Protein AF-A0A9E4SS81-F1 (afdb_monomer_lite)

Foldseek 3Di:
DCPPVVLVVCLVPDDDDVSNVVSCVVCVVCVVVCCCVVPVPCVLVVVLVVVPVPDDLADQEEDACCDVVSNVVNSVVVNRDRYHDDPQVVVVQKDWPDKDDWDDPCCPPCVVDIDIDTDIDGD

Structure (mmCIF, N/CA/C/O backbone):
data_AF-A0A9E4SS81-F1
#
_entry.id   AF-A0A9E4SS81-F1
#
loop_
_atom_site.group_PDB
_atom_site.id
_atom_site.type_symbol
_atom_site.label_atom_id
_atom_site.label_alt_id
_atom_site.label_comp_id
_atom_site.label_asym_id
_atom_site.label_entity_id
_atom_site.label_seq_id
_atom_site.pdbx_PDB_ins_code
_atom_site.Cartn_x
_atom_site.Cartn_y
_atom_site.Cartn_z
_atom_site.occupancy
_atom_site.B_iso_or_equiv
_atom_site.auth_seq_id
_atom_site.auth_comp_id
_atom_site.auth_asym_id
_atom_site.auth_atom_id
_atom_site.pdbx_PDB_model_num
ATOM 1 N N . MET A 1 1 ? 0.594 0.378 -32.347 1.00 44.12 1 MET A N 1
ATOM 2 C CA . MET A 1 1 ? 1.983 0.062 -31.959 1.00 44.12 1 MET A CA 1
ATOM 3 C C . MET A 1 1 ? 2.751 1.386 -31.887 1.00 44.12 1 MET A C 1
ATOM 5 O O . MET A 1 1 ? 2.903 1.970 -32.945 1.00 44.12 1 MET A O 1
ATOM 9 N N . GLN A 1 2 ? 3.210 1.997 -30.791 1.00 53.44 2 GLN A N 1
ATOM 10 C CA . GLN A 1 2 ? 3.062 1.881 -29.330 1.00 53.44 2 GLN A CA 1
ATOM 11 C C . GLN A 1 2 ? 3.666 3.192 -28.774 1.00 53.44 2 GLN A C 1
ATOM 13 O O . GLN A 1 2 ? 4.888 3.333 -28.775 1.00 53.44 2 GLN A O 1
ATOM 18 N N . GLU A 1 3 ? 2.856 4.180 -28.391 1.00 54.66 3 GLU A N 1
ATOM 19 C CA . GLU A 1 3 ? 3.381 5.392 -27.727 1.00 54.66 3 GLU A CA 1
ATOM 20 C C . GLU A 1 3 ? 3.932 5.029 -26.339 1.00 54.66 3 GLU A C 1
ATOM 22 O O . GLU A 1 3 ? 5.010 5.485 -25.961 1.00 54.66 3 GLU A O 1
ATOM 27 N N . SER A 1 4 ? 3.265 4.097 -25.648 1.00 53.34 4 SER A N 1
ATOM 28 C CA . SER A 1 4 ? 3.724 3.502 -24.392 1.00 53.34 4 SER A CA 1
ATOM 29 C C . SER A 1 4 ? 5.093 2.824 -24.530 1.00 53.34 4 SER A C 1
ATOM 31 O O . SER A 1 4 ? 6.011 3.132 -23.774 1.00 53.34 4 SER A O 1
ATOM 33 N N . HIS A 1 5 ? 5.314 1.979 -25.548 1.00 57.50 5 HIS A N 1
ATOM 34 C CA . HIS A 1 5 ? 6.629 1.332 -25.709 1.00 57.50 5 HIS A CA 1
ATOM 35 C C . HIS A 1 5 ? 7.743 2.287 -26.133 1.00 57.50 5 HIS A C 1
ATOM 37 O O . HIS A 1 5 ? 8.890 2.058 -25.753 1.00 57.50 5 HIS A O 1
ATOM 43 N N . ARG A 1 6 ? 7.442 3.355 -26.887 1.00 61.28 6 ARG A N 1
ATOM 44 C CA . ARG A 1 6 ? 8.447 4.399 -27.143 1.00 61.28 6 ARG A CA 1
ATOM 45 C C . ARG A 1 6 ? 8.850 5.107 -25.857 1.00 61.28 6 ARG A C 1
ATOM 47 O O . ARG A 1 6 ? 10.034 5.369 -25.685 1.00 61.28 6 ARG A O 1
ATOM 54 N N . ARG A 1 7 ? 7.900 5.373 -24.955 1.00 63.31 7 ARG A N 1
ATOM 55 C CA . ARG A 1 7 ? 8.180 5.981 -23.646 1.00 63.31 7 ARG A CA 1
ATOM 56 C C . ARG A 1 7 ? 9.060 5.084 -22.780 1.00 63.31 7 ARG A C 1
ATOM 58 O O . ARG A 1 7 ? 10.081 5.553 -22.293 1.00 63.31 7 ARG A O 1
ATOM 65 N N . PHE A 1 8 ? 8.743 3.792 -22.672 1.00 62.19 8 PHE A N 1
ATOM 66 C CA . PHE A 1 8 ? 9.594 2.854 -21.930 1.00 62.19 8 PHE A CA 1
ATOM 67 C C . PHE A 1 8 ? 11.004 2.762 -22.522 1.00 62.19 8 PHE A C 1
ATOM 69 O O . PHE A 1 8 ? 11.981 2.867 -21.787 1.00 62.19 8 PHE A O 1
ATOM 76 N N . GLN A 1 9 ? 11.128 2.634 -23.847 1.00 65.44 9 GLN A N 1
ATOM 77 C CA . GLN A 1 9 ? 12.436 2.606 -24.506 1.00 65.44 9 GLN A CA 1
ATOM 78 C C . GLN A 1 9 ? 13.232 3.900 -24.260 1.00 65.44 9 GLN A C 1
ATOM 80 O O . GLN A 1 9 ? 14.424 3.840 -23.975 1.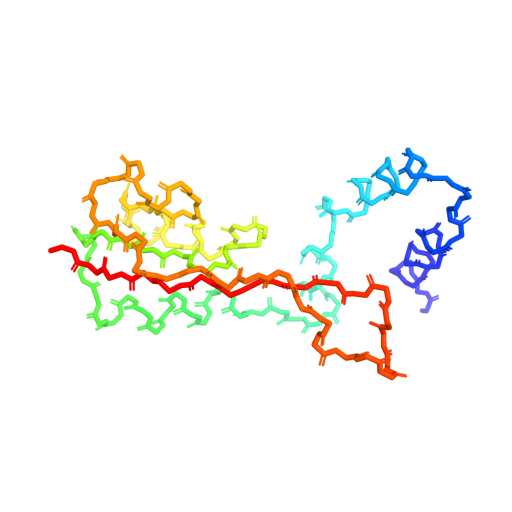00 65.44 9 GLN A O 1
ATOM 85 N N . TRP A 1 10 ? 12.575 5.058 -24.296 1.00 67.25 10 TRP A N 1
ATOM 86 C CA . TRP A 1 10 ? 13.205 6.352 -24.044 1.00 67.25 10 TRP A CA 1
ATOM 87 C C . TRP A 1 10 ? 13.699 6.518 -22.597 1.00 67.25 10 TRP A C 1
ATOM 89 O O . TRP A 1 10 ? 14.756 7.108 -22.381 1.00 67.25 10 TRP A O 1
ATOM 99 N N . VAL A 1 11 ? 13.002 5.951 -21.607 1.00 70.44 11 VAL A N 1
ATOM 100 C CA . VAL A 1 11 ? 13.487 5.889 -20.213 1.00 70.44 11 VAL A CA 1
ATOM 101 C C . VAL A 1 11 ? 14.723 4.983 -20.103 1.00 70.44 11 VAL A C 1
ATOM 103 O O . VAL A 1 11 ? 15.692 5.346 -19.441 1.00 70.44 11 VAL A O 1
ATOM 106 N N . TYR A 1 12 ? 14.741 3.839 -20.798 1.00 67.38 12 TYR A N 1
ATOM 107 C CA . TYR A 1 12 ? 15.897 2.927 -20.805 1.00 67.38 12 TYR A CA 1
ATOM 108 C C . TYR A 1 12 ? 17.126 3.473 -21.552 1.00 67.38 12 TYR A C 1
ATOM 110 O O . TYR A 1 12 ? 18.237 3.004 -21.320 1.00 67.38 12 TYR A O 1
ATOM 118 N N . GLU A 1 13 ? 16.948 4.462 -22.430 1.00 80.69 13 GLU A N 1
ATOM 119 C CA . GLU A 1 13 ? 18.029 5.147 -23.152 1.00 80.69 13 GLU A CA 1
ATOM 120 C C . GLU A 1 13 ? 18.662 6.310 -22.355 1.00 80.69 13 GLU A C 1
ATOM 122 O O . GLU A 1 13 ? 19.488 7.048 -22.897 1.00 80.69 13 GLU A O 1
ATOM 127 N N . SER A 1 14 ? 18.286 6.516 -21.088 1.00 82.81 14 SER A N 1
ATOM 128 C CA . SER A 1 14 ? 18.914 7.522 -20.220 1.00 82.81 14 SER A CA 1
ATOM 129 C C . SER A 1 14 ? 20.392 7.221 -19.970 1.00 82.81 14 SER A C 1
ATOM 131 O O . SER A 1 14 ? 20.787 6.078 -19.747 1.00 82.81 14 SER A O 1
ATOM 133 N N . THR A 1 15 ? 21.222 8.264 -19.977 1.00 81.38 15 THR A N 1
ATOM 134 C CA . THR A 1 15 ? 22.686 8.131 -19.886 1.00 81.38 15 THR A CA 1
ATOM 135 C C . THR A 1 15 ? 23.256 8.497 -18.516 1.00 81.38 15 THR A C 1
ATOM 137 O O . THR A 1 15 ? 24.445 8.291 -18.271 1.00 81.38 15 THR A O 1
ATOM 140 N N . ASN A 1 16 ? 22.428 9.051 -17.625 1.00 74.56 16 ASN A N 1
ATOM 141 C CA . ASN A 1 16 ? 22.789 9.417 -16.256 1.00 74.56 16 ASN A CA 1
ATOM 142 C C . ASN A 1 16 ? 21.557 9.442 -15.331 1.00 74.56 16 ASN A C 1
ATOM 144 O O . ASN A 1 16 ? 20.427 9.537 -15.807 1.00 74.56 16 ASN A O 1
ATOM 148 N N . ASP A 1 17 ? 21.792 9.402 -14.017 1.00 71.50 17 ASP A N 1
ATOM 149 C CA . ASP A 1 17 ? 20.744 9.271 -12.991 1.00 71.50 17 ASP A CA 1
ATOM 150 C C . ASP A 1 17 ? 19.732 10.420 -13.006 1.00 71.50 17 ASP A C 1
ATOM 152 O O . ASP A 1 17 ? 18.536 10.191 -12.861 1.00 71.50 17 ASP A O 1
ATOM 156 N N . LYS A 1 18 ? 20.193 11.651 -13.254 1.00 71.44 18 LYS A N 1
ATOM 157 C CA . LYS A 1 18 ? 19.318 12.826 -13.316 1.00 71.44 18 LYS A CA 1
ATOM 158 C C . LYS A 1 18 ? 18.393 12.783 -14.531 1.00 71.44 18 LYS A C 1
ATOM 160 O O . LYS A 1 18 ? 17.218 13.105 -14.437 1.00 71.44 18 LYS A O 1
ATOM 165 N N . GLU A 1 19 ? 18.922 12.364 -15.674 1.00 75.81 19 GLU A N 1
ATOM 166 C CA . GLU A 1 19 ? 18.142 12.167 -16.893 1.00 75.81 19 GLU A CA 1
ATOM 167 C C . GLU A 1 19 ? 17.164 10.992 -16.763 1.00 75.81 19 GLU A C 1
ATOM 169 O O . GLU A 1 19 ? 16.060 11.056 -17.295 1.00 75.81 19 GLU A O 1
ATOM 174 N N . LEU A 1 20 ? 17.544 9.934 -16.044 1.00 73.38 20 LEU A N 1
ATOM 175 C CA . LEU A 1 20 ? 16.646 8.830 -15.721 1.00 73.38 20 LEU A CA 1
ATOM 176 C C . LEU A 1 20 ? 15.488 9.298 -14.838 1.00 73.38 20 LEU A C 1
ATOM 178 O O . LEU A 1 20 ? 14.347 9.039 -15.199 1.00 73.38 20 LEU A O 1
ATOM 182 N N . GLU A 1 21 ? 15.773 10.013 -13.748 1.00 68.88 21 GLU A N 1
ATOM 183 C CA . GLU A 1 21 ? 14.776 10.581 -12.830 1.00 68.88 21 GLU A CA 1
ATOM 184 C C . GLU A 1 21 ? 13.814 11.529 -13.564 1.00 68.88 21 GLU A C 1
ATOM 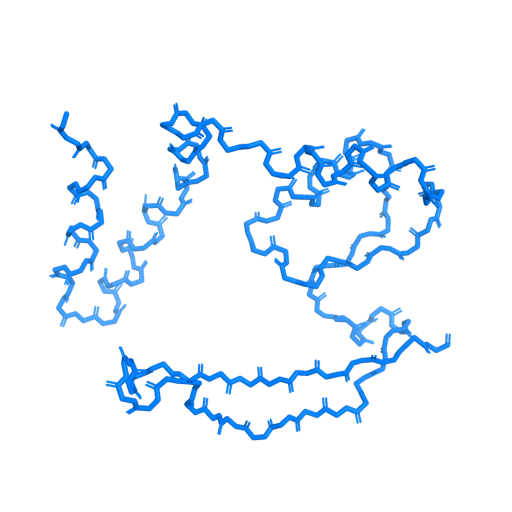186 O O . GLU A 1 21 ? 12.609 11.287 -13.584 1.00 68.88 21 GLU A O 1
ATOM 191 N N . ASP A 1 22 ? 14.342 12.521 -14.292 1.00 68.44 22 ASP A N 1
ATOM 192 C CA . ASP A 1 22 ? 13.535 13.517 -15.013 1.00 68.44 22 ASP A CA 1
ATOM 193 C C . ASP A 1 22 ? 12.642 12.874 -16.106 1.00 68.44 22 ASP A C 1
ATOM 195 O O . ASP A 1 22 ? 11.536 13.355 -16.383 1.00 68.44 22 ASP A O 1
ATOM 199 N N . ARG A 1 23 ? 13.107 11.794 -16.760 1.00 75.31 23 ARG A N 1
ATOM 200 C CA . ARG A 1 23 ? 12.320 11.045 -17.763 1.00 75.31 23 ARG A CA 1
ATOM 201 C C . ARG A 1 23 ? 11.317 10.089 -17.120 1.00 75.31 23 ARG A C 1
ATOM 203 O O . ARG A 1 23 ? 10.232 9.902 -17.672 1.00 75.31 23 ARG A O 1
ATOM 210 N N . TYR A 1 24 ? 11.662 9.496 -15.981 1.00 65.75 24 TYR A N 1
ATOM 211 C CA . TYR A 1 24 ? 10.756 8.649 -15.210 1.00 65.75 24 TYR A CA 1
ATOM 212 C C . TYR A 1 24 ? 9.578 9.476 -14.683 1.00 65.75 24 TYR A C 1
ATOM 214 O O . TYR A 1 24 ? 8.431 9.085 -14.890 1.00 65.75 24 TYR A O 1
ATOM 222 N N . ASP A 1 25 ? 9.842 10.666 -14.138 1.00 66.31 25 ASP A N 1
ATOM 223 C CA . ASP A 1 25 ? 8.819 11.607 -13.665 1.00 66.31 25 ASP A CA 1
ATOM 224 C C . ASP A 1 25 ? 7.871 12.060 -14.787 1.00 66.31 25 ASP A C 1
ATOM 226 O O . ASP A 1 25 ? 6.660 12.161 -14.584 1.00 66.31 25 ASP A O 1
ATOM 230 N N . GLN A 1 26 ? 8.390 12.267 -16.004 1.00 64.38 26 GLN A N 1
ATOM 231 C CA . GLN A 1 26 ? 7.571 12.610 -17.176 1.00 64.38 26 GLN A CA 1
ATOM 232 C C . GLN A 1 26 ? 6.656 11.471 -17.643 1.00 64.38 26 GLN A C 1
ATOM 234 O O . GLN A 1 26 ? 5.608 11.737 -18.227 1.00 64.38 26 GLN A O 1
ATOM 239 N N . GLY A 1 27 ? 7.037 10.212 -17.416 1.00 55.53 27 GLY A N 1
ATOM 240 C CA . GLY A 1 27 ? 6.222 9.044 -17.760 1.00 55.53 27 GLY A CA 1
ATOM 241 C C . GLY A 1 27 ? 5.273 8.605 -16.644 1.00 55.53 27 GLY A C 1
ATOM 242 O O . GLY A 1 27 ? 4.205 8.070 -16.935 1.00 55.53 27 GLY A O 1
ATOM 243 N N . ALA A 1 28 ? 5.641 8.843 -15.382 1.00 57.47 28 ALA A N 1
ATOM 244 C CA . ALA A 1 28 ? 4.899 8.399 -14.204 1.00 57.47 28 ALA A CA 1
ATOM 245 C C . ALA A 1 28 ? 3.501 9.027 -14.104 1.00 57.47 28 ALA A C 1
ATOM 247 O O . ALA A 1 28 ? 2.569 8.352 -13.675 1.00 57.47 28 ALA A O 1
ATOM 248 N N . ALA A 1 29 ? 3.336 10.276 -14.555 1.00 57.66 29 ALA A N 1
ATOM 249 C CA . ALA A 1 29 ? 2.047 10.974 -14.538 1.00 57.66 29 ALA A CA 1
ATOM 250 C C . ALA A 1 29 ? 0.963 10.270 -15.379 1.00 57.66 29 ALA A C 1
ATOM 252 O O . ALA A 1 29 ? -0.212 10.287 -15.015 1.00 57.66 29 ALA A O 1
ATOM 253 N N . ASP A 1 30 ? 1.363 9.622 -16.476 1.00 58.09 30 ASP A N 1
ATOM 254 C CA . ASP A 1 30 ? 0.454 8.933 -17.397 1.00 58.09 30 ASP A CA 1
ATOM 255 C C . ASP A 1 30 ? 0.530 7.404 -17.276 1.00 58.09 30 ASP A C 1
ATOM 257 O O . ASP A 1 30 ? -0.252 6.706 -17.914 1.00 58.09 30 ASP A O 1
ATOM 261 N N . TYR A 1 31 ? 1.438 6.868 -16.454 1.00 61.38 31 TYR A N 1
ATOM 262 C CA . TYR A 1 31 ? 1.679 5.428 -16.297 1.00 61.38 31 TYR A CA 1
ATOM 263 C C . TYR A 1 31 ? 0.408 4.663 -15.904 1.00 61.38 31 TYR A C 1
ATOM 265 O O . TYR A 1 31 ? 0.059 3.655 -16.521 1.00 61.38 31 TYR A O 1
ATOM 273 N N . ASP A 1 32 ? -0.320 5.182 -14.918 1.00 58.84 32 ASP A N 1
ATOM 274 C CA . ASP A 1 32 ? -1.561 4.578 -14.437 1.00 58.84 32 ASP A CA 1
ATOM 275 C C . ASP A 1 32 ? -2.711 4.729 -15.440 1.00 58.84 32 ASP A C 1
ATOM 277 O O . ASP A 1 32 ? -3.498 3.799 -15.628 1.00 58.84 32 ASP A O 1
ATOM 281 N N . ASN A 1 33 ? -2.780 5.874 -16.127 1.00 58.78 33 ASN A N 1
ATOM 282 C CA . ASN A 1 33 ? -3.772 6.129 -17.173 1.00 58.78 33 ASN A CA 1
ATOM 283 C C . ASN A 1 33 ? -3.549 5.223 -18.389 1.00 58.78 33 ASN A C 1
ATOM 285 O O . ASN A 1 33 ? -4.511 4.661 -18.912 1.00 58.78 33 ASN A O 1
ATOM 289 N N . ASP A 1 34 ? -2.298 5.023 -18.801 1.00 60.94 34 ASP A N 1
ATOM 290 C CA . ASP A 1 34 ? -1.925 4.109 -19.877 1.00 60.94 34 ASP A CA 1
ATOM 291 C C . ASP A 1 34 ? -2.206 2.652 -19.477 1.00 60.94 34 ASP A C 1
ATOM 293 O O . ASP A 1 34 ? -2.737 1.889 -20.281 1.00 60.94 34 ASP A O 1
ATOM 297 N N . LEU A 1 35 ? -1.956 2.256 -18.223 1.00 58.81 35 LEU A N 1
ATOM 298 C CA . LEU A 1 35 ? -2.324 0.926 -17.717 1.00 58.81 35 LEU A CA 1
ATOM 299 C C . LEU A 1 35 ? -3.842 0.702 -17.694 1.00 58.81 35 LEU A C 1
ATOM 301 O O . LEU A 1 35 ? -4.332 -0.350 -18.119 1.00 58.81 35 LEU A O 1
ATOM 305 N N . ALA A 1 36 ? -4.608 1.682 -17.221 1.00 58.50 36 ALA A N 1
ATOM 306 C CA . ALA A 1 36 ? -6.063 1.608 -17.192 1.00 58.50 36 ALA A CA 1
ATOM 307 C C . ALA A 1 36 ? -6.664 1.596 -18.609 1.00 58.50 36 ALA A C 1
ATOM 309 O O . ALA A 1 36 ? -7.555 0.792 -18.890 1.00 58.50 36 ALA A O 1
ATOM 310 N N . ALA A 1 37 ? -6.164 2.438 -19.517 1.00 60.09 37 ALA A N 1
ATOM 311 C CA . ALA A 1 37 ? -6.683 2.574 -20.876 1.00 60.09 37 ALA A CA 1
ATOM 312 C C . ALA A 1 37 ? -6.223 1.452 -21.823 1.00 60.09 37 ALA A C 1
ATOM 314 O O . ALA A 1 37 ? -7.034 0.948 -22.601 1.00 60.09 37 ALA A O 1
ATOM 315 N N . GLU A 1 38 ? -4.951 1.040 -21.768 1.00 57.72 38 GLU A N 1
ATOM 316 C CA . GLU A 1 38 ? -4.397 0.003 -22.654 1.00 57.72 38 GLU A CA 1
ATOM 317 C C . GLU A 1 38 ? -4.645 -1.421 -22.125 1.00 57.72 38 GLU A C 1
ATOM 319 O O . GLU A 1 38 ? -4.797 -2.345 -22.928 1.00 57.72 38 GLU A O 1
ATOM 324 N N . PHE A 1 39 ? -4.739 -1.617 -20.802 1.00 55.66 39 PHE A N 1
ATOM 325 C CA . PHE A 1 39 ? -4.837 -2.951 -20.183 1.00 55.66 39 PHE A CA 1
ATOM 326 C C . PHE A 1 39 ? -6.091 -3.169 -19.323 1.00 55.66 39 PHE A C 1
ATOM 328 O O . PHE A 1 39 ? -6.214 -4.224 -18.697 1.00 55.66 39 PHE A O 1
ATOM 335 N N . ALA A 1 40 ? -7.035 -2.216 -19.301 1.00 62.16 40 ALA A N 1
ATOM 336 C CA . ALA A 1 40 ? -8.242 -2.270 -18.465 1.00 62.16 40 ALA A CA 1
ATOM 337 C C . ALA A 1 40 ? -7.923 -2.541 -16.982 1.00 62.16 40 ALA A C 1
ATOM 339 O O . ALA A 1 40 ? -8.649 -3.269 -16.296 1.00 62.16 40 ALA A O 1
ATOM 340 N N . TRP A 1 41 ? -6.803 -1.997 -16.498 1.00 64.81 41 TRP A N 1
ATOM 341 C CA . TRP A 1 41 ? -6.327 -2.244 -15.146 1.00 64.81 41 TRP A CA 1
ATOM 342 C C . TRP A 1 41 ? -7.318 -1.692 -14.113 1.00 64.81 41 TRP A C 1
ATOM 344 O O . TRP A 1 41 ? -7.452 -0.489 -13.924 1.00 64.81 41 TRP A O 1
ATOM 354 N N . ASN A 1 42 ? -8.042 -2.602 -13.460 1.00 75.94 42 ASN A N 1
ATOM 355 C CA . ASN A 1 42 ? -9.112 -2.321 -12.498 1.00 75.94 42 ASN A CA 1
ATOM 356 C C . ASN A 1 42 ? -8.805 -2.889 -11.101 1.00 75.94 42 ASN A C 1
ATOM 358 O O . ASN A 1 42 ? -9.707 -3.121 -10.289 1.00 75.94 42 ASN A O 1
ATOM 362 N N . ALA A 1 43 ? -7.530 -3.200 -10.841 1.00 81.94 43 ALA A N 1
ATOM 363 C CA . ALA A 1 43 ? -7.106 -3.812 -9.590 1.00 81.94 43 ALA A CA 1
ATOM 364 C C . ALA A 1 43 ? -7.391 -2.921 -8.366 1.00 81.94 43 ALA A C 1
ATOM 366 O O . ALA A 1 43 ? -7.906 -3.478 -7.393 1.00 81.94 43 ALA A O 1
ATOM 367 N N . PRO A 1 44 ? -7.165 -1.586 -8.398 1.00 85.19 44 PRO A N 1
ATOM 368 C CA . PRO A 1 44 ? -7.488 -0.726 -7.260 1.00 85.19 44 PRO A CA 1
ATOM 369 C C . PRO A 1 44 ? -8.973 -0.779 -6.881 1.00 85.19 44 PRO A C 1
ATOM 371 O O . PRO A 1 44 ? -9.310 -1.062 -5.733 1.00 85.19 44 PRO A O 1
ATOM 374 N N . GLN A 1 45 ? -9.874 -0.642 -7.860 1.00 87.62 45 GLN A N 1
ATOM 375 C CA . GLN A 1 45 ? -11.321 -0.667 -7.628 1.00 87.62 45 GLN A CA 1
ATOM 376 C C . GLN A 1 45 ? -11.792 -2.037 -7.124 1.00 87.62 45 GLN A C 1
ATOM 378 O O . GLN A 1 45 ? -12.626 -2.111 -6.223 1.00 87.62 45 GLN A O 1
ATOM 383 N N . ASN A 1 46 ? -11.252 -3.131 -7.674 1.00 87.25 46 ASN A N 1
ATOM 384 C CA . ASN A 1 46 ? -11.595 -4.484 -7.232 1.00 87.25 46 ASN A CA 1
ATOM 385 C C . ASN A 1 46 ? -11.105 -4.772 -5.807 1.00 87.25 46 ASN A C 1
ATOM 387 O O . ASN A 1 46 ? -11.851 -5.358 -5.018 1.00 87.25 46 ASN A O 1
ATOM 391 N N . ALA A 1 47 ? -9.885 -4.348 -5.465 1.00 88.69 47 ALA A N 1
ATOM 392 C CA . ALA A 1 47 ? -9.344 -4.480 -4.116 1.00 88.69 47 ALA A CA 1
ATOM 393 C C . ALA A 1 47 ? -10.214 -3.716 -3.108 1.00 88.69 47 ALA A C 1
ATOM 395 O O . ALA A 1 47 ? -10.683 -4.308 -2.132 1.00 88.69 47 ALA A O 1
ATOM 396 N N . THR A 1 48 ? -10.532 -2.451 -3.400 1.00 92.62 48 THR A N 1
ATOM 397 C CA . THR A 1 48 ? -11.431 -1.631 -2.578 1.00 92.62 48 THR A CA 1
ATOM 398 C C . THR A 1 48 ? -12.813 -2.273 -2.448 1.00 92.62 48 THR A C 1
ATOM 400 O O . THR A 1 48 ? -13.304 -2.447 -1.336 1.00 92.62 48 THR A O 1
ATOM 403 N N . ALA A 1 49 ? -13.427 -2.720 -3.547 1.00 93.56 49 ALA A N 1
ATOM 404 C CA . ALA A 1 49 ? -14.766 -3.314 -3.531 1.00 93.56 49 ALA A CA 1
ATOM 405 C C . ALA A 1 49 ? -14.869 -4.591 -2.679 1.00 93.56 49 ALA A C 1
ATOM 407 O O . ALA A 1 49 ? -15.944 -4.905 -2.163 1.00 93.56 49 ALA A O 1
ATOM 408 N N . VAL A 1 50 ? -13.786 -5.360 -2.548 1.00 94.94 50 VAL A N 1
ATOM 409 C CA . VAL A 1 50 ? -13.732 -6.498 -1.621 1.00 94.94 50 VAL A CA 1
ATOM 410 C C . VAL A 1 50 ? -13.498 -6.012 -0.194 1.00 94.94 50 VAL A C 1
ATOM 412 O O . VAL A 1 50 ? -14.223 -6.433 0.704 1.00 94.94 50 VAL A O 1
ATOM 415 N N . PHE A 1 51 ? -12.544 -5.103 0.012 1.00 94.75 51 PHE A N 1
ATOM 416 C CA . PHE A 1 51 ? -12.178 -4.581 1.329 1.00 94.75 51 PHE A CA 1
ATOM 417 C C . PHE A 1 51 ? -13.373 -3.979 2.083 1.00 94.75 51 PHE A C 1
ATOM 419 O O . PHE A 1 51 ? -13.634 -4.352 3.229 1.00 94.75 51 PHE A O 1
ATOM 426 N N . ILE A 1 52 ? -14.171 -3.140 1.412 1.00 95.88 52 ILE A N 1
ATOM 427 C CA . ILE A 1 52 ? -15.297 -2.428 2.042 1.00 95.88 52 ILE A CA 1
ATOM 428 C C . ILE A 1 52 ? -16.427 -3.337 2.533 1.00 95.88 52 ILE A C 1
ATOM 430 O O . ILE A 1 52 ? -17.275 -2.917 3.314 1.00 95.88 52 ILE A O 1
ATOM 434 N N . LYS A 1 53 ? -16.462 -4.596 2.084 1.00 96.50 53 LYS A N 1
ATOM 435 C CA . LYS A 1 53 ? -17.447 -5.583 2.552 1.00 96.50 53 LYS A CA 1
ATOM 436 C C . LYS A 1 53 ? -17.117 -6.123 3.940 1.00 96.50 53 LYS A C 1
ATOM 438 O O . LYS A 1 53 ? -17.968 -6.760 4.555 1.00 96.50 53 LYS A O 1
ATOM 443 N N . HIS A 1 54 ? -15.879 -5.936 4.391 1.00 97.19 54 HIS A N 1
ATOM 444 C CA . HIS A 1 54 ? -15.333 -6.624 5.556 1.00 97.19 54 HIS A CA 1
ATOM 445 C C . HIS A 1 54 ? -14.761 -5.685 6.618 1.00 97.19 54 HIS A C 1
ATOM 447 O O . HIS A 1 54 ? -14.492 -6.147 7.724 1.00 97.19 54 HIS A O 1
ATOM 453 N N . VAL A 1 55 ? -14.570 -4.402 6.308 1.00 95.50 55 VAL A N 1
ATOM 454 C CA . VAL A 1 55 ? -13.915 -3.445 7.205 1.00 95.50 55 VAL A CA 1
ATOM 455 C C . VAL A 1 55 ? -14.775 -2.196 7.343 1.00 95.50 55 VAL A C 1
ATOM 457 O O . VAL A 1 55 ? -15.147 -1.598 6.342 1.00 95.50 55 VAL A O 1
ATOM 460 N N . ASP A 1 56 ? -15.076 -1.775 8.568 1.00 95.19 56 ASP A N 1
ATOM 461 C CA . ASP A 1 56 ? -15.841 -0.550 8.810 1.00 95.19 56 ASP A CA 1
ATOM 462 C C . ASP A 1 56 ? -15.051 0.710 8.421 1.00 95.19 56 ASP A C 1
ATOM 464 O O . ASP A 1 56 ? -13.834 0.780 8.587 1.00 95.19 56 ASP A O 1
ATOM 468 N N . THR A 1 57 ? -15.748 1.760 7.979 1.00 95.25 57 THR A N 1
ATOM 469 C CA . THR A 1 57 ? -15.133 3.032 7.536 1.00 95.25 57 THR A CA 1
ATOM 470 C C . THR A 1 57 ? -14.415 3.803 8.649 1.00 95.25 57 THR A C 1
ATOM 472 O O . THR A 1 57 ? -13.698 4.761 8.373 1.00 95.25 57 THR A O 1
ATOM 475 N N . GLY A 1 58 ? -14.631 3.421 9.912 1.00 92.12 58 GLY A N 1
ATOM 476 C CA . GLY A 1 58 ? -13.920 3.962 11.073 1.00 92.12 58 GLY A CA 1
ATOM 477 C C . GLY A 1 58 ? -12.593 3.263 11.383 1.00 92.12 58 GLY A C 1
ATOM 478 O O . GLY A 1 58 ? -11.968 3.604 12.382 1.00 92.12 58 GLY A O 1
ATOM 479 N N . ALA A 1 59 ? -12.186 2.266 10.592 1.00 90.25 59 ALA A N 1
ATOM 480 C CA . ALA A 1 59 ? -10.934 1.551 10.799 1.00 90.25 59 ALA A CA 1
ATOM 481 C C . ALA A 1 59 ? -9.706 2.399 10.432 1.00 90.25 59 ALA A C 1
ATOM 483 O O . ALA A 1 59 ? -9.744 3.190 9.490 1.00 90.25 59 ALA A O 1
ATOM 484 N N . HIS A 1 60 ? -8.598 2.144 11.132 1.00 88.12 60 HIS A N 1
ATOM 485 C CA . HIS A 1 60 ? -7.261 2.578 10.731 1.00 88.12 60 HIS A CA 1
ATOM 486 C C . HIS A 1 60 ? -6.740 1.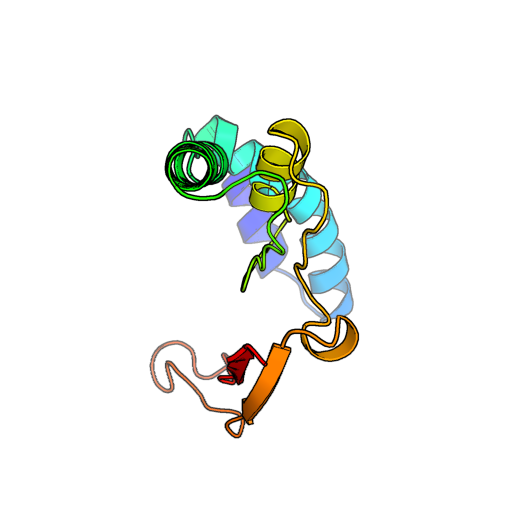633 9.646 1.00 88.12 60 HIS A C 1
ATOM 488 O O . HIS A 1 60 ? -6.526 0.445 9.911 1.00 88.12 60 HIS A O 1
ATOM 494 N N . VAL A 1 61 ? -6.557 2.134 8.425 1.00 89.88 61 VAL A N 1
ATOM 495 C CA . VAL A 1 61 ? -6.182 1.314 7.266 1.00 89.88 61 VAL A CA 1
ATOM 496 C C . VAL A 1 61 ? -4.748 1.606 6.853 1.00 89.88 61 VAL A C 1
ATOM 498 O O . VAL A 1 61 ? -4.353 2.754 6.673 1.00 89.88 61 VAL A O 1
ATOM 501 N N . LEU A 1 62 ? -3.981 0.537 6.665 1.00 86.94 62 LEU A N 1
ATOM 502 C CA . LEU A 1 62 ? -2.632 0.576 6.122 1.00 86.94 62 LEU A CA 1
ATOM 503 C C . LEU A 1 62 ? -2.633 0.029 4.694 1.00 86.94 62 LEU A C 1
ATOM 505 O O . LEU A 1 62 ? -3.008 -1.124 4.480 1.00 86.94 62 LEU A O 1
ATOM 509 N N . ASP A 1 63 ? -2.117 0.817 3.757 1.00 86.94 63 ASP A N 1
ATOM 510 C CA . ASP A 1 63 ? -1.786 0.382 2.403 1.00 86.94 63 ASP A CA 1
ATOM 511 C C . ASP A 1 63 ? -0.276 0.107 2.297 1.00 86.94 63 ASP A C 1
ATOM 513 O O . ASP A 1 63 ? 0.539 0.964 1.941 1.00 86.94 63 ASP A O 1
ATOM 517 N N . ALA A 1 64 ? 0.111 -1.107 2.704 1.00 78.88 64 ALA A N 1
ATOM 518 C CA . ALA A 1 64 ? 1.496 -1.563 2.711 1.00 78.88 64 ALA A CA 1
ATOM 519 C C . ALA A 1 64 ? 1.963 -1.870 1.279 1.00 78.88 64 ALA A C 1
ATOM 521 O O . ALA A 1 64 ? 1.918 -3.011 0.821 1.00 78.88 64 ALA A O 1
ATOM 522 N N . GLY A 1 65 ? 2.416 -0.829 0.583 1.00 75.88 65 GLY A N 1
ATOM 523 C CA . GLY A 1 65 ? 2.777 -0.894 -0.834 1.00 75.88 65 GLY A CA 1
ATOM 524 C C . GLY A 1 65 ? 1.900 -0.018 -1.723 1.00 75.88 65 GLY A C 1
ATOM 525 O O . GLY A 1 65 ? 1.665 -0.388 -2.869 1.00 75.88 65 GLY A O 1
ATOM 526 N N . ALA A 1 66 ? 1.464 1.137 -1.210 1.00 79.06 66 ALA A N 1
ATOM 527 C CA . ALA A 1 66 ? 0.519 2.033 -1.873 1.00 79.06 66 ALA A CA 1
ATOM 528 C C . ALA A 1 66 ? 0.895 2.449 -3.305 1.00 79.06 66 ALA A C 1
ATOM 530 O O . ALA A 1 66 ? 0.014 2.806 -4.082 1.00 79.06 66 ALA A O 1
ATOM 531 N N . GLY A 1 67 ? 2.178 2.395 -3.684 1.00 76.81 67 GLY A N 1
ATOM 532 C CA . GLY A 1 67 ? 2.613 2.720 -5.043 1.00 76.81 67 GLY A CA 1
ATOM 533 C C . GLY A 1 67 ? 2.178 4.133 -5.432 1.00 76.81 67 GLY A C 1
ATOM 534 O O . GLY A 1 67 ? 2.492 5.084 -4.722 1.00 76.81 67 GLY A O 1
ATOM 535 N N . SER A 1 68 ? 1.430 4.263 -6.529 1.00 73.12 68 SER A N 1
ATOM 536 C CA . SER A 1 68 ? 0.854 5.534 -6.985 1.00 73.12 68 SER A CA 1
ATOM 537 C C . SER A 1 68 ? -0.318 6.053 -6.141 1.00 73.12 68 SER A C 1
ATOM 539 O O . SER A 1 68 ? -0.763 7.177 -6.340 1.00 73.12 68 SER A O 1
ATOM 541 N N . GLY A 1 69 ? -0.812 5.269 -5.178 1.00 81.31 69 GLY A N 1
ATOM 542 C CA . GLY A 1 69 ? -1.829 5.692 -4.213 1.00 81.31 69 GLY A CA 1
ATOM 543 C C . GLY A 1 69 ? -3.280 5.470 -4.648 1.00 81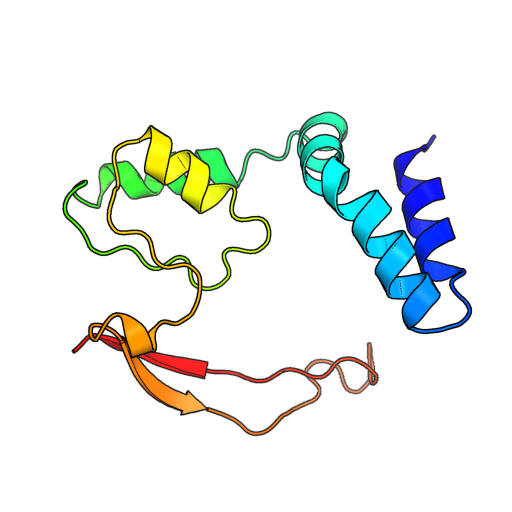.31 69 GLY A C 1
ATOM 544 O O . GLY A 1 69 ? -4.185 5.765 -3.870 1.00 81.31 69 GLY A O 1
ATOM 545 N N . LEU A 1 70 ? -3.530 4.890 -5.828 1.00 83.69 70 LEU A N 1
ATOM 546 C CA . LEU A 1 70 ? -4.884 4.701 -6.379 1.00 83.69 70 LEU A CA 1
ATOM 547 C C . LEU A 1 70 ? -5.831 3.890 -5.479 1.00 83.69 70 LEU A C 1
ATOM 549 O O . LEU A 1 70 ? -7.038 4.134 -5.459 1.00 83.69 70 LEU A O 1
ATOM 553 N N . VAL A 1 71 ? -5.310 2.917 -4.723 1.00 89.56 71 VAL A N 1
ATOM 554 C CA . VAL A 1 71 ? -6.110 2.171 -3.732 1.00 89.56 71 VAL A CA 1
ATOM 555 C C . VAL A 1 71 ? -6.550 3.098 -2.597 1.00 89.56 71 VAL A C 1
ATOM 557 O O . VAL A 1 71 ? -7.712 3.058 -2.188 1.00 89.56 71 VAL A O 1
ATOM 560 N N . GLY A 1 72 ? -5.653 3.969 -2.132 1.00 88.75 72 GLY A N 1
ATOM 561 C CA . GLY A 1 72 ? -5.949 5.008 -1.150 1.00 88.75 72 GLY A CA 1
ATOM 562 C C . GLY A 1 72 ? -7.018 5.989 -1.636 1.00 88.75 72 GLY A C 1
ATOM 563 O O . GLY A 1 72 ? -7.944 6.287 -0.884 1.00 88.75 72 GLY A O 1
ATOM 564 N N . GLU A 1 73 ? -6.958 6.424 -2.897 1.00 90.56 73 GLU A N 1
ATOM 565 C CA . GLU A 1 73 ? -7.994 7.279 -3.501 1.00 90.56 73 GLU A CA 1
ATOM 566 C C . GLU A 1 73 ? -9.360 6.582 -3.533 1.00 90.56 73 GLU A C 1
ATOM 568 O O . GLU A 1 73 ? -10.347 7.129 -3.039 1.00 90.56 73 GLU A O 1
ATOM 573 N N . CYS A 1 74 ? -9.411 5.332 -4.009 1.00 92.06 74 CYS A N 1
ATOM 574 C CA . CYS A 1 74 ? -10.646 4.543 -4.033 1.00 92.06 74 CYS A CA 1
ATOM 575 C C . CYS A 1 74 ? -11.235 4.351 -2.620 1.00 92.06 74 CYS A C 1
ATOM 577 O O . CYS A 1 74 ? -12.452 4.393 -2.431 1.00 92.06 74 CYS A O 1
ATOM 579 N N . LEU A 1 75 ? -10.390 4.127 -1.606 1.00 93.81 75 LEU A N 1
ATOM 580 C CA . LEU A 1 75 ? -10.824 4.013 -0.208 1.00 93.81 75 LEU A CA 1
ATOM 581 C C . LEU A 1 75 ? -11.312 5.357 0.356 1.00 93.81 75 LEU A C 1
ATOM 583 O O . LEU A 1 75 ? -12.311 5.385 1.078 1.00 93.81 75 LEU A O 1
ATOM 587 N N . ALA A 1 76 ? -10.664 6.468 0.006 1.00 93.38 76 ALA A N 1
ATOM 588 C CA . ALA A 1 76 ? -11.105 7.803 0.402 1.00 93.38 76 ALA A CA 1
ATOM 589 C C . ALA A 1 76 ? -12.490 8.136 -0.182 1.00 93.38 76 ALA A C 1
ATOM 591 O O . ALA A 1 76 ? -13.371 8.599 0.548 1.00 93.38 76 ALA A O 1
ATOM 592 N N . GLU A 1 77 ? -12.726 7.818 -1.460 1.00 95.06 77 GLU A N 1
ATOM 593 C CA . GLU A 1 77 ? -14.043 7.940 -2.104 1.00 95.06 77 GLU A CA 1
ATOM 594 C C . GLU A 1 77 ? -15.107 7.057 -1.431 1.00 95.06 77 GLU A C 1
ATOM 596 O O . GLU A 1 77 ? -16.261 7.468 -1.285 1.00 95.06 77 GLU A O 1
ATOM 601 N N . ALA A 1 78 ? -14.718 5.869 -0.958 1.00 94.25 78 ALA A N 1
ATOM 602 C CA . ALA A 1 78 ? -15.588 4.962 -0.209 1.00 94.25 78 ALA A CA 1
ATOM 603 C C . ALA A 1 78 ? -15.842 5.394 1.254 1.00 94.25 78 ALA A C 1
ATOM 605 O O . ALA A 1 78 ? -16.606 4.737 1.965 1.00 94.25 78 ALA A O 1
ATOM 606 N N . GLY A 1 79 ? -15.245 6.501 1.709 1.00 95.75 79 GLY A N 1
ATOM 607 C CA . GLY A 1 79 ? -15.517 7.112 3.011 1.00 95.75 79 GLY A CA 1
ATOM 608 C C . GLY A 1 79 ? -14.536 6.755 4.130 1.00 95.75 79 GLY A C 1
ATOM 609 O O . GLY A 1 79 ? -14.784 7.139 5.277 1.00 95.75 79 GLY A O 1
ATOM 610 N N . TYR A 1 80 ? -13.429 6.071 3.827 1.00 95.56 80 TYR A N 1
ATOM 611 C CA . TYR A 1 80 ? -12.337 5.868 4.782 1.00 95.56 80 TYR A CA 1
ATOM 612 C C . TYR A 1 80 ? -11.532 7.155 4.924 1.00 95.56 80 TYR A C 1
ATOM 614 O O . TYR A 1 80 ? -11.206 7.816 3.941 1.00 95.56 80 TYR A O 1
ATOM 622 N N . LYS A 1 81 ? -11.224 7.527 6.165 1.00 91.62 81 LYS A N 1
ATOM 623 C CA . LYS A 1 81 ? -10.572 8.811 6.476 1.00 91.62 81 LYS A CA 1
ATOM 624 C C . LYS A 1 81 ? -9.226 8.660 7.165 1.00 91.62 81 LYS A C 1
ATOM 626 O O . LYS A 1 81 ? -8.481 9.629 7.247 1.00 91.62 81 LYS A O 1
ATOM 631 N N . ASP A 1 82 ? -8.941 7.464 7.661 1.00 90.12 82 ASP A N 1
ATOM 632 C CA . ASP A 1 82 ? -7.740 7.151 8.418 1.00 90.12 82 ASP A CA 1
ATOM 633 C C . ASP A 1 82 ? -6.912 6.138 7.620 1.00 90.12 82 ASP A C 1
ATOM 635 O O . ASP A 1 82 ? -7.001 4.924 7.809 1.00 90.12 82 ASP A O 1
ATOM 639 N N . LEU A 1 83 ? -6.219 6.672 6.610 1.00 88.88 83 LEU A N 1
ATOM 640 C CA . LEU A 1 83 ? -5.432 5.921 5.637 1.00 88.88 83 LEU A CA 1
ATOM 641 C C . LEU A 1 83 ? -3.949 6.241 5.818 1.00 88.88 83 LEU A C 1
ATOM 643 O O . LEU A 1 83 ? -3.553 7.406 5.869 1.00 88.88 83 LEU A O 1
ATOM 647 N N . VAL A 1 84 ? -3.128 5.198 5.860 1.00 86.00 84 VAL A N 1
ATOM 648 C CA . VAL A 1 84 ? -1.677 5.289 6.025 1.00 86.00 84 VAL A CA 1
ATOM 649 C C . VAL A 1 84 ? -1.021 4.524 4.883 1.00 86.00 84 VAL A C 1
ATOM 651 O O . VAL A 1 84 ? -1.242 3.327 4.737 1.00 86.00 84 VAL A O 1
ATOM 654 N N . ALA A 1 85 ? -0.199 5.202 4.085 1.00 77.56 85 ALA A N 1
ATOM 655 C CA . ALA A 1 85 ? 0.566 4.600 2.986 1.00 77.56 85 ALA A CA 1
ATOM 656 C C . ALA A 1 85 ? 2.067 4.479 3.312 1.00 77.56 85 ALA A C 1
ATOM 658 O O . ALA A 1 85 ? 2.735 3.524 2.922 1.00 77.56 85 ALA A O 1
ATOM 659 N N . THR A 1 86 ? 2.601 5.445 4.064 1.00 71.44 86 THR A N 1
ATOM 660 C CA . THR A 1 86 ? 4.008 5.535 4.486 1.00 71.44 86 THR A CA 1
ATOM 661 C C . THR A 1 86 ? 4.087 6.078 5.913 1.00 71.44 86 THR A C 1
ATOM 663 O O . THR A 1 86 ? 3.095 6.583 6.431 1.00 71.44 86 THR A O 1
ATOM 666 N N . GLY A 1 87 ? 5.249 5.990 6.569 1.00 63.97 87 GLY A N 1
ATOM 667 C CA . GLY A 1 87 ? 5.400 6.522 7.934 1.00 63.97 87 GLY A CA 1
ATOM 668 C C . GLY A 1 87 ? 4.633 5.707 8.981 1.00 63.97 87 GLY A C 1
ATOM 669 O O . GLY A 1 87 ? 4.079 6.254 9.928 1.00 63.97 87 GLY A O 1
ATOM 670 N N . MET A 1 88 ? 4.587 4.380 8.816 1.00 67.12 88 MET A N 1
ATOM 671 C CA . MET A 1 88 ? 3.781 3.469 9.642 1.00 67.12 88 MET A CA 1
ATOM 672 C C . MET A 1 88 ? 3.993 3.669 11.151 1.00 67.12 88 MET A C 1
ATOM 674 O O . MET A 1 88 ? 3.028 3.660 11.915 1.00 67.12 88 MET A O 1
ATOM 678 N N . GLU A 1 89 ? 5.235 3.896 11.583 1.00 63.94 89 GLU A N 1
ATOM 679 C CA . GLU A 1 89 ? 5.575 4.095 12.998 1.00 63.94 89 GLU A CA 1
ATOM 680 C C . GLU A 1 89 ? 5.088 5.444 13.560 1.00 63.94 89 GLU A C 1
ATOM 682 O O . GLU A 1 89 ? 4.777 5.534 14.749 1.00 63.94 89 GLU A O 1
ATOM 687 N N . GLU A 1 90 ? 4.949 6.474 12.719 1.00 68.12 90 GLU A N 1
ATOM 688 C CA . GLU A 1 90 ? 4.528 7.832 13.112 1.00 68.12 90 GLU A CA 1
ATOM 689 C C . GLU A 1 90 ? 3.059 7.876 13.550 1.00 68.12 90 GLU A C 1
ATOM 691 O O . GLU A 1 90 ? 2.671 8.688 14.388 1.00 68.12 90 GLU A O 1
ATOM 696 N N . THR A 1 91 ? 2.255 6.939 13.048 1.00 69.06 91 THR A N 1
ATOM 697 C CA . THR A 1 91 ? 0.840 6.766 13.417 1.00 69.06 91 THR A CA 1
ATOM 698 C C . THR A 1 91 ? 0.658 6.249 14.845 1.00 69.06 91 THR A C 1
ATOM 700 O O . THR A 1 91 ? -0.442 6.270 15.390 1.00 69.06 91 THR A O 1
ATOM 703 N N . GLY A 1 92 ? 1.722 5.718 15.454 1.00 72.06 92 GLY A N 1
ATOM 704 C CA . GLY A 1 92 ? 1.688 5.100 16.775 1.00 72.06 92 GLY A CA 1
ATOM 705 C C . GLY A 1 92 ? 1.037 3.712 16.826 1.00 72.06 92 GLY A C 1
ATOM 706 O O . GLY A 1 92 ? 1.273 3.008 17.813 1.00 72.06 92 GLY A O 1
ATOM 707 N N . VAL A 1 93 ? 0.304 3.299 15.784 1.00 77.38 93 VAL A N 1
ATOM 708 C CA . VAL A 1 93 ? -0.409 2.009 15.672 1.00 77.38 93 VAL A CA 1
ATOM 709 C C . VAL A 1 93 ? 0.540 0.866 15.319 1.00 77.38 93 VAL A C 1
ATOM 711 O O . VAL A 1 93 ? 0.439 -0.232 15.868 1.00 77.38 93 VAL A O 1
ATOM 714 N N . TRP A 1 94 ? 1.489 1.130 14.425 1.00 77.38 94 TRP A N 1
ATOM 715 C CA . TRP A 1 94 ? 2.409 0.123 13.913 1.00 77.38 94 TRP A CA 1
ATOM 716 C C . TRP A 1 94 ? 3.764 0.244 14.597 1.00 77.38 94 TRP A C 1
ATOM 718 O O . TRP A 1 94 ? 4.289 1.337 14.798 1.00 77.38 94 TRP A O 1
ATOM 728 N N . GLN A 1 95 ? 4.339 -0.894 14.968 1.00 80.69 95 GLN A N 1
ATOM 729 C CA . GLN A 1 95 ? 5.693 -0.972 15.500 1.00 80.69 95 GLN A CA 1
ATOM 730 C C . GLN A 1 95 ? 6.536 -1.856 14.591 1.00 80.69 95 GLN A C 1
ATOM 732 O O . GLN A 1 95 ? 6.140 -2.995 14.320 1.00 80.69 95 GLN A O 1
ATOM 737 N N . LEU A 1 96 ? 7.697 -1.359 14.157 1.00 83.06 96 LEU A N 1
ATOM 738 C CA . LEU A 1 96 ? 8.672 -2.186 13.455 1.00 83.06 96 LEU A CA 1
ATOM 739 C C . LEU A 1 96 ? 9.109 -3.331 14.380 1.00 83.06 96 LEU A C 1
ATOM 741 O O . LEU A 1 96 ? 9.604 -3.106 15.486 1.00 83.06 96 LEU A O 1
ATOM 745 N N . ALA A 1 97 ? 8.864 -4.562 13.944 1.00 87.94 97 ALA A N 1
ATOM 746 C CA . ALA A 1 97 ? 9.248 -5.772 14.658 1.00 87.94 97 ALA A CA 1
ATOM 747 C C . ALA A 1 97 ? 10.627 -6.257 14.199 1.00 87.94 97 ALA A C 1
ATOM 749 O O . ALA A 1 97 ? 11.456 -6.614 15.032 1.00 87.94 97 ALA A O 1
ATOM 750 N N . GLU A 1 98 ? 10.873 -6.237 12.888 1.00 88.69 98 GLU A N 1
ATOM 751 C CA . GLU A 1 98 ? 12.140 -6.655 12.295 1.00 88.69 98 GLU A CA 1
ATOM 752 C C . GLU A 1 98 ? 12.371 -5.953 10.955 1.00 88.69 98 GLU A C 1
ATOM 754 O O . GLU A 1 98 ? 11.434 -5.681 10.201 1.00 88.69 98 GLU A O 1
ATOM 759 N N . MET A 1 99 ? 13.637 -5.682 10.658 1.00 89.25 99 MET A N 1
ATOM 760 C CA . MET A 1 99 ? 14.093 -5.187 9.370 1.00 89.25 99 MET A CA 1
ATOM 761 C C . MET A 1 99 ? 15.330 -5.983 8.969 1.00 89.25 99 MET A C 1
ATOM 763 O O . MET A 1 99 ? 16.278 -6.073 9.749 1.00 89.25 99 MET A O 1
ATOM 767 N N . THR A 1 100 ? 15.325 -6.549 7.766 1.00 91.44 100 THR A N 1
ATOM 768 C CA . THR A 1 100 ? 16.493 -7.269 7.250 1.00 91.44 100 THR A CA 1
ATOM 769 C C . THR A 1 100 ? 17.584 -6.296 6.795 1.00 91.44 100 THR A C 1
ATOM 771 O O . THR A 1 100 ? 17.310 -5.137 6.468 1.00 91.44 100 THR A O 1
ATOM 774 N N . ASP A 1 101 ? 18.816 -6.787 6.663 1.00 93.75 101 ASP A N 1
ATOM 775 C CA . ASP A 1 101 ? 19.805 -6.131 5.804 1.00 93.75 101 ASP A CA 1
ATOM 776 C C . ASP A 1 101 ? 19.322 -6.121 4.341 1.00 93.75 101 ASP A C 1
ATOM 778 O O . ASP A 1 101 ? 18.352 -6.798 3.971 1.00 93.75 101 ASP A O 1
ATOM 782 N N . GLU A 1 102 ? 19.975 -5.318 3.499 1.00 91.00 102 GLU A N 1
ATOM 783 C CA . GLU A 1 102 ? 19.710 -5.358 2.060 1.00 91.00 102 GLU A CA 1
ATOM 784 C C . GLU A 1 102 ? 20.164 -6.692 1.471 1.00 91.00 102 GLU A C 1
ATOM 786 O O . GLU A 1 102 ? 21.228 -7.220 1.801 1.00 91.00 102 GLU A O 1
ATOM 791 N N . PHE A 1 103 ? 19.357 -7.232 0.567 1.00 89.31 103 PHE A N 1
ATOM 792 C CA . PHE A 1 103 ? 19.654 -8.470 -0.129 1.00 89.31 103 PHE A CA 1
ATOM 793 C C . PHE A 1 103 ? 19.257 -8.379 -1.600 1.00 89.31 103 PHE A C 1
ATOM 795 O O . PHE A 1 103 ? 18.339 -7.652 -1.984 1.00 89.31 103 PHE A O 1
ATOM 802 N N . GLN A 1 104 ? 19.942 -9.157 -2.435 1.00 91.38 104 GLN A N 1
ATOM 803 C CA . GLN A 1 104 ? 19.582 -9.325 -3.838 1.00 91.38 104 GLN A CA 1
ATOM 804 C C . GLN A 1 104 ? 18.510 -10.416 -3.941 1.00 91.38 104 GLN A C 1
ATOM 806 O O . GLN A 1 104 ? 18.815 -11.585 -3.688 1.00 91.38 104 GLN A O 1
ATOM 811 N N . PRO A 1 105 ? 17.262 -10.096 -4.326 1.00 84.31 105 PRO A N 1
ATOM 812 C CA . PRO A 1 105 ? 16.227 -11.112 -4.487 1.00 84.31 105 PRO A CA 1
ATOM 813 C C . PRO A 1 105 ? 16.464 -11.974 -5.736 1.00 84.31 105 PRO A C 1
ATOM 815 O O . PRO A 1 105 ? 15.979 -13.100 -5.811 1.00 84.31 105 PRO A O 1
ATOM 818 N N . LEU A 1 106 ? 17.209 -11.456 -6.722 1.00 85.75 106 LEU A N 1
ATOM 819 C CA . LEU A 1 106 ? 17.469 -12.098 -8.011 1.00 85.75 106 LEU A CA 1
ATOM 820 C C . LEU A 1 106 ? 18.957 -12.001 -8.395 1.00 85.75 106 LEU A C 1
ATOM 822 O O . LEU A 1 106 ? 19.284 -11.451 -9.445 1.00 85.75 106 LEU A O 1
ATOM 826 N N . PRO A 1 107 ? 19.883 -12.592 -7.618 1.00 84.69 107 PRO A N 1
ATOM 827 C CA . PRO A 1 107 ? 21.328 -12.397 -7.801 1.00 84.69 107 PRO A CA 1
ATOM 828 C C . PRO A 1 107 ? 21.866 -12.855 -9.170 1.00 84.69 107 PRO A C 1
ATOM 830 O O . PRO A 1 107 ? 22.980 -12.507 -9.543 1.00 84.69 107 PRO A O 1
ATOM 833 N N . LYS A 1 108 ? 21.092 -13.643 -9.929 1.00 81.50 108 LYS A N 1
ATOM 834 C CA . LYS A 1 108 ? 21.431 -14.083 -11.295 1.00 81.50 108 LYS A CA 1
ATOM 835 C C . LYS A 1 108 ? 20.587 -13.435 -12.399 1.00 81.50 108 LYS A C 1
ATOM 837 O O . LYS A 1 108 ? 21.002 -13.479 -13.549 1.00 81.50 108 LYS A O 1
ATOM 842 N N . GLY A 1 109 ? 19.399 -12.922 -12.072 1.00 71.94 109 GLY A N 1
ATOM 843 C CA . GLY A 1 109 ? 18.411 -12.430 -13.047 1.00 71.94 109 GLY A CA 1
ATOM 844 C C . GLY A 1 109 ? 18.243 -10.909 -13.065 1.00 71.94 109 GLY A C 1
ATOM 845 O O . GLY A 1 109 ? 17.663 -10.390 -14.009 1.00 71.94 109 GLY A O 1
ATOM 846 N N . GLY A 1 110 ? 18.754 -10.229 -12.039 1.00 77.62 110 GLY A N 1
ATOM 847 C CA . GLY A 1 110 ? 18.792 -8.775 -11.887 1.00 77.62 110 GLY A CA 1
ATOM 848 C C . GLY A 1 110 ? 19.706 -8.418 -10.709 1.00 77.62 110 GLY A C 1
ATOM 849 O O . GLY A 1 110 ? 19.201 -8.076 -9.637 1.00 77.62 110 GLY A O 1
ATOM 850 N N . PRO A 1 111 ? 21.036 -8.620 -10.830 1.00 81.62 111 PRO A N 1
ATOM 851 C CA . PRO A 1 111 ? 21.995 -8.403 -9.740 1.00 81.62 111 PRO A CA 1
ATOM 852 C C . PRO A 1 111 ? 22.075 -6.941 -9.266 1.00 81.62 111 PRO A C 1
ATOM 854 O O . PRO A 1 111 ? 22.525 -6.671 -8.157 1.00 81.62 111 PRO A O 1
ATOM 857 N N . GLU A 1 112 ? 21.636 -5.989 -10.076 1.00 82.69 112 GLU A N 1
ATOM 858 C CA . GLU A 1 112 ? 21.506 -4.576 -9.719 1.00 82.69 112 GLU A CA 1
ATOM 859 C C . GLU A 1 112 ? 20.331 -4.291 -8.772 1.00 82.69 112 GLU A C 1
ATOM 861 O O . GLU A 1 112 ? 20.309 -3.249 -8.119 1.00 82.69 112 GLU A O 1
ATOM 866 N N . VAL A 1 113 ? 19.363 -5.207 -8.664 1.00 78.62 113 VAL A N 1
ATOM 867 C CA . VAL A 1 113 ? 18.184 -5.024 -7.815 1.00 78.62 113 VAL A CA 1
ATOM 868 C C . VAL A 1 113 ? 18.516 -5.405 -6.378 1.00 78.62 113 VAL A C 1
ATOM 870 O O . VAL A 1 113 ? 18.804 -6.564 -6.074 1.00 78.62 113 VAL A O 1
ATOM 873 N N . TRP A 1 114 ? 18.379 -4.438 -5.477 1.00 83.94 114 TRP A N 1
ATOM 874 C CA . TRP A 1 114 ? 18.476 -4.633 -4.034 1.00 83.94 114 TRP A CA 1
ATOM 875 C C . TRP A 1 114 ? 17.112 -4.436 -3.390 1.00 83.94 114 TRP A C 1
ATOM 877 O O . TRP A 1 114 ? 16.318 -3.595 -3.815 1.00 83.94 114 TRP A O 1
ATOM 887 N N . ARG A 1 115 ? 16.807 -5.254 -2.385 1.00 83.19 115 ARG A N 1
ATOM 888 C CA . ARG A 1 115 ? 15.575 -5.153 -1.605 1.00 83.19 115 ARG A CA 1
ATOM 8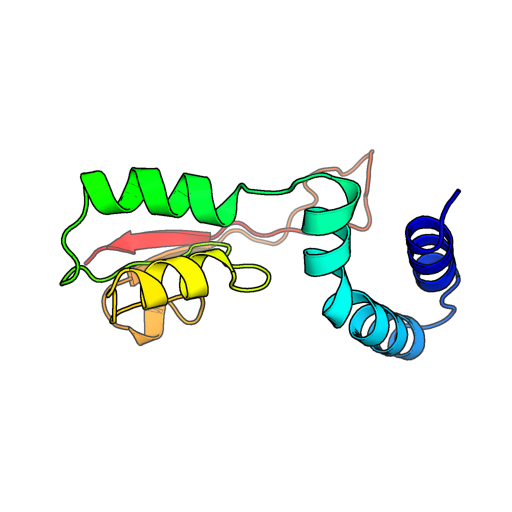89 C C . ARG A 1 115 ? 15.860 -5.342 -0.128 1.00 83.19 115 ARG A C 1
ATOM 891 O O . ARG A 1 115 ? 16.887 -5.879 0.271 1.00 83.19 115 ARG A O 1
ATOM 898 N N . ARG A 1 116 ? 14.897 -4.917 0.674 1.00 86.38 116 ARG A N 1
ATOM 899 C CA . ARG A 1 116 ? 14.846 -5.116 2.115 1.00 86.38 116 ARG A CA 1
ATOM 900 C C . ARG A 1 116 ? 13.442 -5.579 2.484 1.00 86.38 116 ARG A C 1
ATOM 902 O O . ARG A 1 116 ? 12.485 -5.303 1.758 1.00 86.38 116 ARG A O 1
ATOM 909 N N . THR A 1 117 ? 13.323 -6.319 3.577 1.00 83.81 117 THR A N 1
ATOM 910 C CA . THR A 1 117 ? 12.032 -6.735 4.125 1.00 83.81 117 THR A CA 1
ATOM 911 C C . THR A 1 117 ? 11.821 -6.073 5.477 1.00 83.81 117 THR A C 1
ATOM 913 O O . THR A 1 117 ? 12.716 -6.067 6.321 1.00 83.81 117 THR A O 1
ATOM 916 N N . TRP A 1 118 ? 10.621 -5.527 5.668 1.00 84.44 118 TRP A N 1
ATOM 917 C CA . TRP A 1 118 ? 10.170 -4.942 6.923 1.00 84.44 118 TRP A CA 1
ATOM 918 C C . TRP A 1 118 ? 8.986 -5.745 7.446 1.00 84.44 118 TRP A C 1
ATOM 920 O O . TRP A 1 118 ? 8.031 -6.004 6.711 1.00 84.44 118 TRP A O 1
ATOM 930 N N . ALA A 1 119 ? 9.047 -6.130 8.715 1.00 82.62 119 ALA A N 1
ATOM 931 C CA . ALA A 1 119 ? 7.955 -6.766 9.430 1.00 82.62 119 ALA A CA 1
ATOM 932 C C . ALA A 1 119 ? 7.441 -5.810 10.505 1.00 82.62 119 ALA A C 1
ATOM 934 O O . ALA A 1 119 ? 8.208 -5.333 11.341 1.00 82.62 119 ALA A O 1
ATOM 935 N N . TYR A 1 120 ? 6.134 -5.560 10.508 1.00 81.38 120 TYR A N 1
ATOM 936 C CA . TYR A 1 120 ? 5.469 -4.706 11.488 1.00 81.38 120 TYR A CA 1
ATOM 937 C C . TYR A 1 120 ? 4.467 -5.511 12.308 1.00 81.38 120 TYR A C 1
ATOM 939 O O . TYR A 1 120 ? 3.861 -6.463 11.814 1.00 81.38 120 TYR A O 1
ATOM 947 N N . ARG A 1 121 ? 4.262 -5.096 13.559 1.00 82.00 121 ARG A N 1
ATOM 948 C CA . ARG A 1 121 ? 3.160 -5.566 14.406 1.00 82.00 121 ARG A CA 1
ATOM 949 C C . ARG A 1 121 ? 2.223 -4.413 14.748 1.00 82.00 121 ARG A C 1
ATOM 951 O O . ARG A 1 121 ? 2.679 -3.283 14.929 1.00 82.00 121 ARG A O 1
ATOM 958 N N . VAL A 1 122 ? 0.936 -4.720 14.866 1.00 80.75 122 VAL A N 1
ATOM 959 C CA . VAL A 1 122 ? -0.070 -3.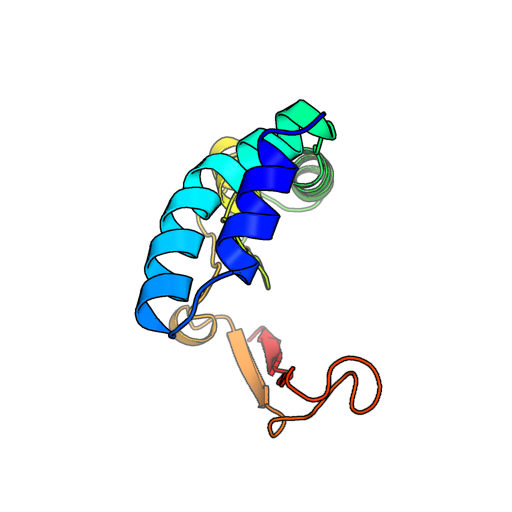811 15.435 1.00 80.75 122 VAL A CA 1
ATOM 960 C C . VAL A 1 122 ? 0.085 -3.816 16.958 1.00 80.75 122 VAL A C 1
ATOM 962 O O . VAL A 1 122 ? 0.328 -4.883 17.533 1.00 80.75 122 VAL A O 1
ATOM 965 N N . LYS A 1 123 ? 0.011 -2.644 17.595 1.00 71.00 123 LYS A N 1
ATOM 966 C CA . LYS A 1 123 ? 0.025 -2.511 19.062 1.00 71.00 123 LYS A CA 1
ATOM 967 C C . LYS A 1 123 ? -1.322 -2.816 19.707 1.00 71.00 123 LYS A C 1
ATOM 969 O O . LYS A 1 123 ? -2.360 -2.544 19.070 1.00 71.00 123 LYS A O 1
#

Radius of gyration: 18.09 Å; chains: 1; bounding box: 40×28×51 Å

pLDDT: mean 78.02, std 12.85, range [44.12, 97.19]

Secondary structure (DSSP, 8-state):
--HHHHHHHHHHT--SHHHHHHHHHHHHHHHHHHHHHHH---HHHHHHHHHTTTS-TTS-EE-TT-TTSHHHHHHHHTT---EESS-GGGGSSEEEEEEPPPB-S-TTT-TT--B--EEEEE-

Sequence (123 aa):
MQESHRRFQWVYESTNDKELEDRYDQGAADYDNDLAAEFAWNAPQNATAVFIKHVDTGAHVLDAGAGSGLVGECLAEAGYKDLVATGMEETGVWQLAEMTDEFQPLPKGGPEVWRRTWAYRVK